Protein AF-A0A1E7EQD4-F1 (afdb_monomer_lite)

Organism: NCBI:txid635003

Foldseek 3Di:
DFQDDDDPQLCQLADCVNPVDDRPDDDDPDPVVLQVVLVVLLVQLVPDDVSLLNCLSNNVLVVLVSVLVPDPDPSSNVSSVSSNCSNVPDPPRPNPPDDDPPPPPDDDDDDDDDDDDDPDDDPPVVVVDPDPDPPDDPDPDPDDDPDPDDDD

pLDDT: mean 73.17, std 21.92, range [36.22, 98.31]

Secondary structure (DSSP, 8-state):
-------TTTTTTS-HHHHSS-TT----S-HHHHHHHHHHHHHHHHH-HHHHHHHHHTTHHHHHHHHHTT---HHHHHHHHHHHHHHTT-TTS---SS------------------------GGGGTTS-----------------------

Structure (mmCIF, N/CA/C/O backbone):
data_AF-A0A1E7EQD4-F1
#
_entry.id   AF-A0A1E7EQD4-F1
#
loop_
_atom_site.group_PDB
_atom_site.id
_atom_site.type_symbol
_atom_site.label_atom_id
_atom_site.label_alt_id
_atom_site.label_comp_id
_atom_site.label_asym_id
_atom_site.label_entity_id
_atom_site.label_seq_id
_atom_site.pdbx_PDB_ins_code
_atom_site.Cartn_x
_atom_site.Cartn_y
_atom_site.Cartn_z
_atom_site.occupancy
_atom_site.B_iso_or_equiv
_atom_site.auth_seq_id
_atom_site.auth_comp_id
_atom_site.auth_asym_id
_atom_site.auth_atom_id
_atom_site.pdbx_PDB_model_num
ATOM 1 N N . MET A 1 1 ? 11.757 -10.128 -9.798 1.00 50.00 1 MET A N 1
ATOM 2 C CA . MET A 1 1 ? 11.714 -10.181 -8.323 1.00 50.00 1 MET A CA 1
ATOM 3 C C . MET A 1 1 ? 10.623 -11.166 -7.951 1.00 50.00 1 MET A C 1
ATOM 5 O O . MET A 1 1 ? 9.575 -11.066 -8.568 1.00 50.00 1 MET A O 1
ATOM 9 N N . GLY A 1 2 ? 10.900 -12.149 -7.089 1.00 52.84 2 GLY A N 1
ATOM 10 C CA . GLY A 1 2 ? 9.898 -13.132 -6.641 1.00 52.84 2 GLY A CA 1
ATOM 11 C C . GLY A 1 2 ? 9.053 -12.604 -5.473 1.00 52.84 2 GLY A C 1
ATOM 12 O O . GLY A 1 2 ? 9.301 -11.478 -5.031 1.00 52.84 2 GLY A O 1
ATOM 13 N N . PRO A 1 3 ? 8.095 -13.396 -4.960 1.00 66.56 3 PRO A N 1
ATOM 14 C CA . PRO A 1 3 ? 7.222 -12.983 -3.870 1.00 66.56 3 PRO A CA 1
ATOM 15 C C . PRO A 1 3 ? 8.032 -12.634 -2.624 1.00 66.56 3 PRO A C 1
ATOM 17 O O . PRO A 1 3 ? 9.008 -13.304 -2.272 1.00 66.56 3 PRO A O 1
ATOM 20 N N . GLU A 1 4 ? 7.627 -11.560 -1.958 1.00 73.88 4 GLU A N 1
ATOM 21 C CA . GLU A 1 4 ? 8.261 -11.115 -0.725 1.00 73.88 4 GLU A CA 1
ATOM 22 C C . GLU A 1 4 ? 8.087 -12.175 0.365 1.00 73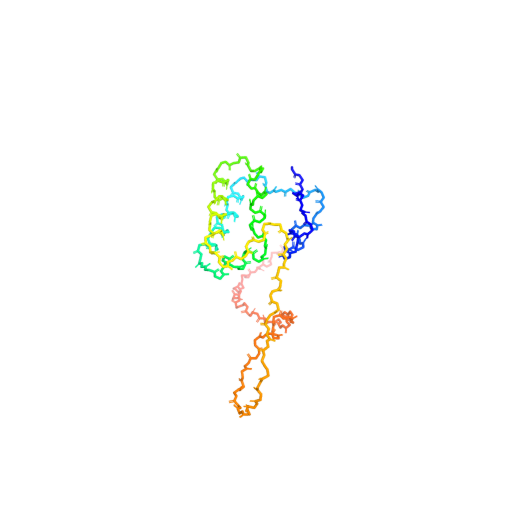.88 4 GLU A C 1
ATOM 24 O O . GLU A 1 4 ? 6.991 -12.686 0.596 1.00 73.88 4 GLU A O 1
ATOM 29 N N . SER A 1 5 ? 9.169 -12.505 1.071 1.00 79.69 5 SER A N 1
ATOM 30 C CA . SER A 1 5 ? 9.096 -13.450 2.184 1.00 79.69 5 SER A CA 1
ATOM 31 C C . SER A 1 5 ? 8.197 -12.891 3.288 1.00 79.69 5 SER A C 1
ATOM 33 O O . SER A 1 5 ? 8.527 -11.874 3.902 1.00 79.69 5 SER A O 1
ATOM 35 N N . LEU A 1 6 ? 7.076 -13.566 3.542 1.00 84.00 6 LEU A N 1
ATOM 36 C CA . LEU A 1 6 ? 6.129 -13.255 4.613 1.00 84.00 6 LEU A CA 1
ATOM 37 C C . LEU A 1 6 ? 6.272 -14.250 5.767 1.00 84.00 6 LEU A C 1
ATOM 39 O O . LEU A 1 6 ? 6.252 -15.469 5.557 1.00 84.00 6 LEU A O 1
ATOM 43 N N . GLU A 1 7 ? 6.373 -13.731 6.985 1.00 86.56 7 GLU A N 1
ATOM 44 C CA . GLU A 1 7 ? 6.297 -14.517 8.214 1.00 86.56 7 GLU A CA 1
ATOM 45 C C . GLU A 1 7 ? 4.862 -15.021 8.459 1.00 86.56 7 GLU A C 1
ATOM 47 O O . GLU A 1 7 ? 3.891 -14.531 7.883 1.00 86.56 7 GLU A O 1
ATOM 52 N N . LEU A 1 8 ? 4.697 -16.042 9.308 1.00 84.75 8 LEU A N 1
ATOM 53 C CA . LEU A 1 8 ? 3.379 -16.653 9.538 1.00 84.75 8 LEU A CA 1
ATOM 54 C C . LEU A 1 8 ? 2.372 -15.670 10.157 1.00 84.75 8 LEU A C 1
ATOM 56 O O . LEU A 1 8 ? 1.202 -15.692 9.799 1.00 84.75 8 LEU A O 1
ATOM 60 N N . ASN A 1 9 ? 2.834 -14.812 11.063 1.00 84.88 9 ASN A N 1
ATOM 61 C CA . ASN A 1 9 ? 2.044 -13.756 11.702 1.00 84.88 9 ASN A CA 1
ATOM 62 C C . ASN A 1 9 ? 1.621 -12.652 10.711 1.00 84.88 9 ASN A C 1
ATOM 64 O O . ASN A 1 9 ? 0.507 -12.158 10.809 1.00 84.88 9 ASN A O 1
ATOM 68 N N . GLU A 1 10 ? 2.467 -12.309 9.737 1.00 86.44 10 GLU A N 1
ATOM 69 C CA . GLU A 1 10 ? 2.187 -11.316 8.692 1.00 86.44 10 GLU A CA 1
ATOM 70 C C . GLU A 1 10 ? 1.101 -11.793 7.720 1.00 86.44 10 GLU A C 1
ATOM 72 O O . GLU A 1 10 ? 0.390 -10.983 7.136 1.00 86.44 10 GLU A O 1
ATOM 77 N N . LYS A 1 11 ? 0.949 -13.112 7.559 1.00 87.19 11 LYS A N 1
ATOM 78 C CA . LYS A 1 11 ? -0.112 -13.715 6.737 1.00 87.19 11 LYS A CA 1
ATOM 79 C C . LYS A 1 11 ? -1.475 -13.682 7.423 1.00 87.19 11 LYS A C 1
ATOM 81 O O . LYS A 1 11 ? -2.501 -13.784 6.754 1.00 87.19 11 LYS A O 1
ATOM 86 N N . VAL A 1 12 ? -1.508 -13.553 8.752 1.00 87.06 12 VAL A N 1
ATOM 87 C CA . VAL A 1 12 ? -2.762 -13.492 9.510 1.00 87.06 12 VAL A CA 1
ATOM 88 C C . VAL A 1 12 ? -3.497 -12.205 9.138 1.00 87.06 12 VAL A C 1
ATOM 90 O O . VAL A 1 12 ? -2.954 -11.113 9.283 1.00 87.06 12 VAL A O 1
ATOM 93 N N . ASN A 1 13 ? -4.742 -12.346 8.679 1.00 87.19 13 ASN A N 1
ATOM 94 C CA . ASN A 1 13 ? -5.617 -11.281 8.163 1.00 87.19 13 ASN A CA 1
ATOM 95 C C . ASN A 1 13 ? -5.233 -10.695 6.790 1.00 87.19 13 ASN A C 1
ATOM 97 O O . ASN A 1 13 ? -5.942 -9.820 6.289 1.00 87.19 13 ASN A O 1
ATOM 101 N N . MET A 1 14 ? -4.165 -11.187 6.156 1.00 89.00 14 MET A N 1
ATOM 102 C CA . MET A 1 14 ? -3.858 -10.867 4.762 1.00 89.00 14 MET A CA 1
ATOM 103 C C . MET A 1 14 ? -4.712 -11.731 3.831 1.00 89.00 14 MET A C 1
ATOM 105 O O . MET A 1 14 ? -4.921 -12.916 4.106 1.00 89.00 1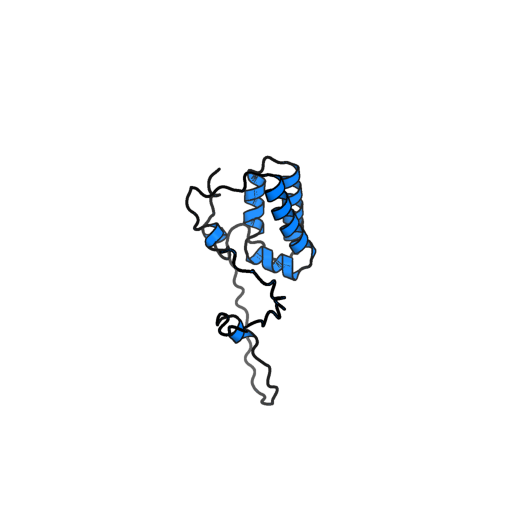4 MET A O 1
ATOM 109 N N . ASP A 1 15 ? -5.174 -11.151 2.722 1.00 87.38 15 ASP A N 1
ATOM 110 C CA . ASP A 1 15 ? -5.877 -11.897 1.676 1.00 87.38 15 ASP A CA 1
ATOM 111 C C . ASP A 1 15 ? -5.026 -13.109 1.232 1.00 87.38 15 ASP A C 1
ATOM 113 O O . ASP A 1 15 ? -3.862 -12.919 0.858 1.00 87.38 15 ASP A O 1
ATOM 117 N N . PRO A 1 16 ? -5.553 -14.349 1.304 1.00 86.38 16 PRO A N 1
ATOM 118 C CA . PRO A 1 16 ? -4.849 -15.549 0.864 1.00 86.38 16 PRO A CA 1
ATOM 119 C C . PRO A 1 16 ? -4.271 -15.437 -0.546 1.00 86.38 16 PRO A C 1
ATOM 121 O O . PRO A 1 16 ? -3.166 -15.928 -0.783 1.00 86.38 16 PRO A O 1
ATOM 124 N N . ASP A 1 17 ? -4.950 -14.737 -1.454 1.00 85.75 17 ASP A N 1
ATOM 125 C CA . ASP A 1 17 ? -4.496 -14.571 -2.834 1.00 85.75 17 ASP A CA 1
ATOM 126 C C . ASP A 1 17 ? -3.200 -13.753 -2.938 1.00 85.75 17 ASP A C 1
ATOM 128 O O . ASP A 1 17 ? -2.497 -13.851 -3.942 1.00 85.75 17 ASP A O 1
ATOM 132 N N . LEU A 1 18 ? -2.832 -12.985 -1.906 1.00 80.75 18 LEU A N 1
ATOM 133 C CA . LEU A 1 18 ? -1.590 -12.206 -1.874 1.00 80.75 18 LEU A CA 1
ATOM 134 C C . LEU A 1 18 ? -0.360 -13.032 -1.479 1.00 80.75 18 LEU A C 1
ATOM 136 O O . LEU A 1 18 ? 0.752 -12.637 -1.818 1.00 80.75 18 LEU A O 1
ATOM 140 N N . TRP A 1 19 ? -0.534 -14.152 -0.769 1.00 80.19 19 TRP A N 1
ATOM 141 C CA . TRP A 1 19 ? 0.583 -14.934 -0.213 1.00 80.19 19 TRP A CA 1
ATOM 142 C C . TRP A 1 19 ? 0.547 -16.432 -0.535 1.00 80.19 19 TRP A C 1
ATOM 144 O O . TRP A 1 19 ? 1.503 -17.146 -0.219 1.00 80.19 19 TRP A O 1
ATOM 154 N N . LEU A 1 20 ? -0.525 -16.922 -1.162 1.00 75.19 20 LEU A N 1
ATOM 155 C CA . LEU A 1 20 ? -0.614 -18.271 -1.732 1.00 75.19 20 LEU A CA 1
ATOM 156 C C . LEU A 1 20 ? -0.124 -18.345 -3.181 1.00 75.19 20 LEU A C 1
ATOM 158 O O . LEU A 1 20 ? -0.032 -19.442 -3.737 1.00 75.19 20 LEU A O 1
ATOM 162 N N . GLN A 1 21 ? 0.196 -17.208 -3.800 1.00 72.12 21 GLN A N 1
ATOM 163 C CA . GLN A 1 21 ? 0.807 -17.209 -5.121 1.00 72.12 21 GLN A CA 1
ATOM 164 C C . GLN A 1 21 ? 2.208 -17.835 -5.057 1.00 72.12 21 GLN A C 1
ATOM 166 O O . GLN A 1 21 ? 2.956 -17.691 -4.088 1.00 72.12 21 GLN A O 1
ATOM 171 N N . GLY A 1 22 ? 2.528 -18.620 -6.086 1.00 70.38 22 GLY A N 1
ATOM 172 C CA . GLY A 1 22 ? 3.791 -19.341 -6.184 1.00 70.38 22 GLY A CA 1
ATOM 173 C C . GLY A 1 22 ? 5.006 -18.415 -6.346 1.00 70.38 22 GLY A C 1
ATOM 174 O O . GLY A 1 22 ? 4.862 -17.201 -6.485 1.00 70.38 22 GLY A O 1
ATOM 175 N N . PRO A 1 23 ? 6.224 -18.981 -6.402 1.00 75.75 23 PRO A N 1
ATOM 176 C CA . PRO A 1 23 ? 7.479 -18.225 -6.518 1.00 75.75 23 PRO A CA 1
ATOM 177 C C . PRO A 1 23 ? 7.588 -17.349 -7.779 1.00 75.75 23 PRO A C 1
ATOM 179 O O . PRO A 1 23 ? 8.477 -16.503 -7.858 1.00 75.75 23 PRO A O 1
ATOM 182 N N . ASP A 1 24 ? 6.691 -17.543 -8.744 1.00 80.69 24 ASP A N 1
ATOM 183 C CA . ASP A 1 24 ? 6.632 -16.803 -10.004 1.00 80.69 24 ASP A CA 1
ATOM 184 C C . ASP A 1 24 ? 5.818 -15.502 -9.904 1.00 80.69 24 ASP A C 1
ATOM 186 O O . ASP A 1 24 ? 5.699 -14.777 -10.892 1.00 80.69 24 ASP A O 1
ATOM 190 N N . GLN A 1 25 ? 5.252 -15.187 -8.732 1.00 81.62 25 GLN A N 1
ATOM 191 C CA . GLN A 1 25 ? 4.581 -13.912 -8.508 1.00 81.62 25 GLN A CA 1
ATOM 192 C C . GLN A 1 25 ? 5.572 -12.760 -8.676 1.00 81.62 25 GLN A C 1
ATOM 194 O O . GLN A 1 25 ? 6.580 -12.663 -7.972 1.00 81.62 25 GLN A O 1
ATOM 199 N N . ILE A 1 26 ? 5.246 -11.866 -9.604 1.00 84.31 26 ILE A N 1
ATOM 200 C CA . ILE A 1 26 ? 5.981 -10.633 -9.858 1.00 84.31 26 ILE A CA 1
ATOM 201 C C . ILE A 1 26 ? 5.053 -9.442 -9.641 1.00 84.31 26 ILE A C 1
ATOM 203 O O . ILE A 1 26 ? 3.853 -9.518 -9.906 1.00 84.31 26 ILE A O 1
ATOM 207 N N . ARG A 1 27 ? 5.617 -8.327 -9.176 1.00 84.06 27 ARG A N 1
ATOM 208 C CA . ARG A 1 27 ? 4.909 -7.043 -9.179 1.00 84.06 27 ARG A CA 1
ATOM 209 C C . ARG A 1 27 ? 4.709 -6.555 -10.611 1.00 84.06 27 ARG A C 1
ATOM 211 O O . ARG A 1 27 ? 5.420 -6.979 -11.524 1.00 84.06 27 ARG A O 1
ATOM 218 N N . ASP A 1 28 ? 3.785 -5.615 -10.774 1.00 89.69 28 ASP A N 1
ATOM 219 C CA . ASP A 1 28 ? 3.612 -4.919 -12.045 1.00 89.69 28 ASP A CA 1
ATOM 220 C C . ASP A 1 28 ? 4.928 -4.247 -12.472 1.00 89.69 28 ASP A C 1
ATOM 222 O O . ASP A 1 28 ? 5.605 -3.610 -11.659 1.00 89.69 28 ASP A O 1
ATOM 226 N N . LEU A 1 29 ? 5.308 -4.415 -13.739 1.00 90.75 29 LEU A N 1
ATOM 227 C CA . LEU A 1 29 ? 6.549 -3.875 -14.295 1.00 90.75 29 LEU A CA 1
ATOM 228 C C . LEU A 1 29 ? 6.440 -2.369 -14.556 1.00 90.75 29 LEU A C 1
ATOM 230 O O . LEU A 1 29 ? 7.441 -1.656 -14.452 1.00 90.75 29 LEU A O 1
ATOM 234 N N . ASP A 1 30 ? 5.240 -1.873 -14.852 1.00 95.19 30 ASP A N 1
ATOM 235 C CA . ASP A 1 30 ? 5.008 -0.472 -15.166 1.00 95.19 30 ASP A CA 1
ATOM 236 C C . ASP A 1 30 ? 4.923 0.381 -13.895 1.00 95.19 30 ASP A C 1
ATOM 238 O O . ASP A 1 30 ? 4.067 0.190 -13.027 1.00 95.19 30 ASP A O 1
ATOM 242 N N . SER A 1 31 ? 5.812 1.370 -13.791 1.00 95.31 31 SER A N 1
ATOM 243 C CA . SER A 1 31 ? 5.849 2.258 -12.630 1.00 95.31 31 SER A CA 1
ATOM 244 C C . SER A 1 31 ? 4.631 3.175 -12.553 1.00 95.31 31 SER A C 1
ATOM 246 O O . SER A 1 31 ? 4.262 3.574 -11.454 1.00 95.31 31 SER A O 1
ATOM 248 N N . ILE A 1 32 ? 3.993 3.506 -13.683 1.00 96.94 32 ILE A N 1
ATOM 249 C CA . ILE A 1 32 ? 2.778 4.335 -13.690 1.00 96.94 32 ILE A CA 1
ATOM 250 C C . ILE A 1 32 ? 1.612 3.554 -13.079 1.00 96.94 32 ILE A C 1
ATOM 252 O O . ILE A 1 32 ? 0.902 4.074 -12.219 1.00 96.94 32 ILE A O 1
ATOM 256 N N . THR A 1 33 ? 1.450 2.290 -13.463 1.00 96.38 33 THR A N 1
ATOM 257 C CA . THR A 1 33 ? 0.434 1.404 -12.885 1.00 96.38 33 THR A CA 1
ATOM 258 C C . THR A 1 33 ? 0.649 1.222 -11.383 1.00 96.38 33 THR A C 1
ATOM 260 O O . THR A 1 33 ? -0.281 1.448 -10.606 1.00 96.38 33 THR A O 1
ATOM 263 N N . ARG A 1 34 ? 1.885 0.930 -10.943 1.00 95.31 34 ARG A N 1
ATOM 264 C CA . ARG A 1 34 ? 2.209 0.857 -9.505 1.00 95.31 34 ARG A CA 1
ATOM 265 C C . ARG A 1 34 ? 1.887 2.160 -8.775 1.00 95.31 34 ARG A C 1
ATOM 267 O O . ARG A 1 34 ? 1.278 2.118 -7.707 1.00 95.31 34 ARG A O 1
ATOM 274 N N . LEU A 1 35 ? 2.234 3.307 -9.361 1.00 97.50 35 LEU A N 1
ATOM 275 C CA . LEU A 1 35 ? 1.924 4.618 -8.794 1.00 97.50 35 LEU A CA 1
ATOM 276 C C . LEU A 1 35 ? 0.415 4.799 -8.593 1.00 97.50 35 LEU A C 1
ATOM 278 O O . LEU A 1 35 ? -0.006 5.173 -7.503 1.00 97.50 35 LEU A O 1
ATOM 282 N N . TYR A 1 36 ? -0.412 4.485 -9.593 1.00 98.12 36 TYR A N 1
ATOM 283 C CA . TYR A 1 36 ? -1.867 4.606 -9.462 1.00 98.12 36 TYR A CA 1
ATOM 284 C C . TYR A 1 36 ? -2.464 3.651 -8.427 1.00 98.12 36 TYR A C 1
ATOM 286 O O . TYR A 1 36 ? -3.402 4.030 -7.719 1.00 98.12 36 TYR A O 1
ATOM 294 N N . CYS A 1 37 ? -1.913 2.444 -8.281 1.00 96.69 37 CYS A N 1
ATOM 295 C CA . CYS A 1 37 ? -2.300 1.542 -7.198 1.00 96.69 37 CYS A CA 1
ATOM 296 C C . CYS A 1 37 ? -2.008 2.167 -5.825 1.00 96.69 37 CYS A C 1
ATOM 298 O O . CYS A 1 37 ? -2.884 2.184 -4.959 1.00 96.69 37 CYS A O 1
ATOM 300 N N . VAL A 1 38 ? -0.812 2.732 -5.636 1.00 97.62 38 VAL A N 1
ATOM 301 C CA . VAL A 1 38 ? -0.427 3.384 -4.374 1.00 97.62 38 VAL A CA 1
ATOM 302 C C . VAL A 1 38 ? -1.269 4.637 -4.109 1.00 97.62 38 VAL A C 1
ATOM 304 O O . VAL A 1 38 ? -1.761 4.808 -2.999 1.00 97.62 38 VAL A O 1
ATOM 307 N N . GLU A 1 39 ? -1.523 5.475 -5.113 1.00 98.12 39 GLU A N 1
ATOM 308 C CA . GLU A 1 39 ? -2.385 6.665 -4.992 1.00 98.12 39 GLU A CA 1
ATOM 309 C C . GLU A 1 39 ? -3.835 6.305 -4.626 1.00 98.12 39 GLU A C 1
ATOM 311 O O . GLU A 1 39 ? -4.489 6.995 -3.836 1.00 98.12 39 GLU A O 1
ATOM 316 N N . SER A 1 40 ? -4.339 5.182 -5.144 1.00 98.06 40 SER A N 1
ATOM 317 C CA . SER A 1 40 ? -5.660 4.662 -4.772 1.00 98.06 40 SER A CA 1
ATOM 318 C C . SER A 1 40 ? -5.699 4.273 -3.291 1.00 98.06 40 SER A C 1
ATOM 320 O O . SER A 1 40 ? -6.637 4.632 -2.577 1.00 98.06 40 SER A O 1
ATOM 322 N N . ILE A 1 41 ? -4.648 3.608 -2.796 1.00 97.38 41 ILE A N 1
ATOM 323 C CA . ILE A 1 41 ? -4.494 3.281 -1.371 1.00 97.38 41 ILE A CA 1
ATOM 324 C C . ILE A 1 41 ? -4.400 4.562 -0.534 1.00 97.38 41 ILE A C 1
ATOM 326 O O . ILE A 1 41 ? -5.106 4.693 0.466 1.00 97.38 41 ILE A O 1
ATOM 330 N N . LEU A 1 42 ? -3.585 5.531 -0.953 1.00 97.44 42 LEU A N 1
ATOM 331 C CA . LEU A 1 42 ? -3.423 6.810 -0.264 1.00 97.44 42 LEU A CA 1
ATOM 332 C C . LEU A 1 42 ? -4.764 7.540 -0.119 1.00 97.44 42 LEU A C 1
ATOM 334 O O . LEU A 1 42 ? -5.106 8.010 0.968 1.00 97.44 42 LEU A O 1
ATOM 338 N N . THR A 1 43 ? -5.561 7.561 -1.188 1.00 97.81 43 THR A N 1
ATOM 339 C CA . THR A 1 43 ? -6.906 8.153 -1.208 1.00 97.81 43 THR A CA 1
ATOM 340 C C . THR A 1 43 ? -7.839 7.467 -0.207 1.00 97.81 43 THR A C 1
ATOM 342 O O . THR A 1 43 ? -8.536 8.133 0.569 1.00 97.81 43 THR A O 1
ATOM 345 N N . LEU A 1 44 ? -7.822 6.131 -0.153 1.00 96.50 44 LEU A N 1
ATOM 346 C CA . LEU A 1 44 ? -8.598 5.375 0.832 1.00 96.50 44 LEU A CA 1
ATOM 347 C C . LEU A 1 44 ? -8.157 5.711 2.262 1.00 96.50 44 LEU A C 1
ATOM 349 O O . LEU A 1 44 ? -9.004 5.985 3.113 1.00 96.50 44 LEU A O 1
ATOM 353 N N . LEU A 1 45 ? -6.853 5.762 2.539 1.00 95.75 45 LEU A N 1
ATOM 354 C CA . LEU A 1 45 ? -6.317 6.095 3.867 1.00 95.75 45 LEU A CA 1
ATOM 355 C C . LEU A 1 45 ? -6.642 7.537 4.294 1.00 95.75 45 LEU A C 1
ATOM 357 O O . LEU A 1 45 ? -6.890 7.807 5.479 1.00 95.75 45 LEU A O 1
ATOM 361 N N . ALA A 1 46 ? -6.676 8.462 3.334 1.00 95.12 46 ALA A N 1
ATOM 362 C CA . ALA A 1 46 ? -7.036 9.858 3.550 1.00 95.12 46 ALA A CA 1
ATOM 363 C C . ALA A 1 46 ? -8.533 10.052 3.855 1.00 95.12 46 ALA A C 1
ATOM 365 O O . ALA A 1 46 ? -8.894 11.028 4.512 1.00 95.12 46 ALA A O 1
ATOM 366 N N . THR A 1 47 ? -9.396 9.111 3.450 1.00 94.62 47 THR A N 1
ATOM 367 C CA . THR A 1 47 ? -10.860 9.220 3.592 1.00 94.62 47 THR A CA 1
ATOM 368 C C . THR A 1 47 ? -11.312 9.298 5.055 1.00 94.62 47 THR A C 1
ATOM 370 O O . THR A 1 47 ? -12.233 10.043 5.382 1.00 94.62 47 THR A O 1
ATOM 373 N N . GLY A 1 48 ? -10.676 8.560 5.972 1.00 91.62 48 GLY A N 1
ATOM 374 C CA . GLY A 1 48 ? -11.070 8.602 7.381 1.00 91.62 48 GLY A CA 1
ATOM 375 C C . GLY A 1 48 ? -10.469 7.503 8.249 1.00 91.62 48 GLY A C 1
ATOM 376 O O . GLY A 1 48 ? -9.765 6.616 7.772 1.00 91.62 48 GLY A O 1
ATOM 377 N N . ARG A 1 49 ? -10.762 7.567 9.554 1.00 91.56 49 ARG A N 1
ATOM 378 C CA . ARG A 1 49 ? -10.235 6.622 10.553 1.00 91.56 49 ARG A CA 1
ATOM 379 C C . ARG A 1 49 ? -10.682 5.183 10.296 1.00 91.56 49 ARG A C 1
ATOM 381 O O . ARG A 1 49 ? -9.845 4.292 10.335 1.00 91.56 49 ARG A O 1
ATOM 388 N N . ASN A 1 50 ? -11.957 4.966 9.969 1.00 91.50 50 ASN A N 1
ATOM 389 C CA . ASN A 1 50 ? -12.486 3.620 9.711 1.00 91.50 50 ASN A CA 1
ATOM 390 C C . ASN A 1 50 ? -11.761 2.936 8.546 1.00 91.50 50 ASN A C 1
ATOM 392 O O . ASN A 1 50 ? -11.436 1.759 8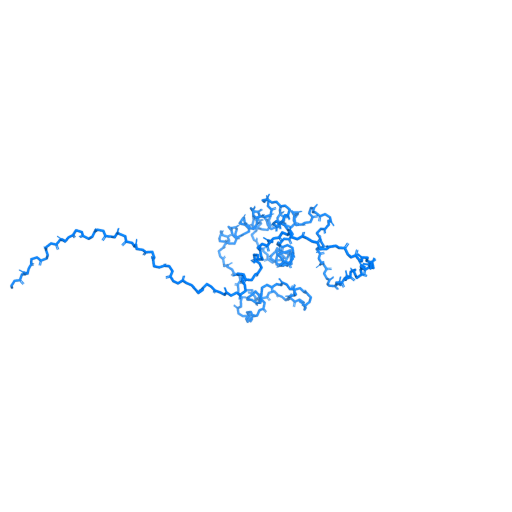.635 1.00 91.50 50 ASN A O 1
ATOM 396 N N . SER A 1 51 ? -11.446 3.692 7.489 1.00 94.19 51 SER A N 1
ATOM 397 C CA . SER A 1 51 ? -10.663 3.186 6.360 1.00 94.19 51 SER A CA 1
ATOM 398 C C . SER A 1 51 ? -9.248 2.797 6.790 1.00 94.19 51 SER A C 1
ATOM 400 O O . SER A 1 51 ? -8.803 1.688 6.517 1.00 94.19 51 SER A O 1
ATOM 402 N N . ARG A 1 52 ? -8.554 3.650 7.557 1.00 94.12 52 ARG A N 1
ATOM 403 C CA . ARG A 1 52 ? -7.223 3.307 8.089 1.00 94.12 52 ARG A CA 1
ATOM 404 C C . ARG A 1 52 ? -7.257 2.076 8.992 1.00 94.12 52 ARG A C 1
ATOM 406 O O . ARG A 1 52 ? -6.386 1.226 8.870 1.00 94.12 52 ARG A O 1
ATOM 413 N N . GLN A 1 53 ? -8.272 1.945 9.844 1.00 92.31 53 GLN A N 1
ATOM 414 C CA . GLN A 1 53 ? -8.444 0.772 10.701 1.00 92.31 53 GLN A CA 1
ATOM 415 C C . GLN A 1 53 ?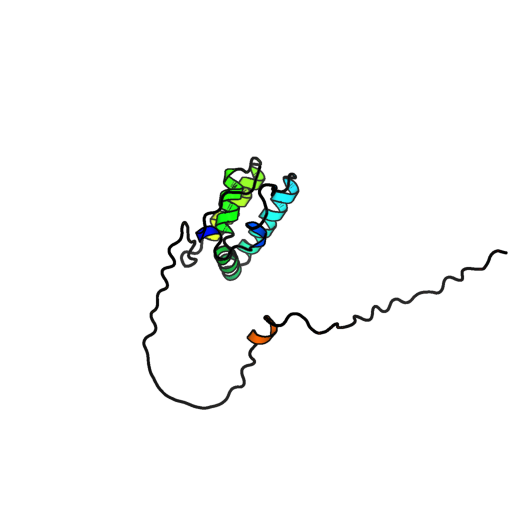 -8.664 -0.498 9.877 1.00 92.31 53 GLN A C 1
ATOM 417 O O . GLN A 1 53 ? -7.990 -1.494 10.121 1.00 92.31 53 GLN A O 1
ATOM 422 N N . PHE A 1 54 ? -9.546 -0.444 8.877 1.00 92.50 54 PHE A N 1
ATOM 423 C CA . PHE A 1 54 ? -9.777 -1.550 7.951 1.00 92.50 54 PHE A CA 1
ATOM 424 C C . PHE A 1 54 ? -8.477 -1.970 7.249 1.00 92.50 54 PHE A C 1
ATOM 426 O O . PHE A 1 54 ? -8.075 -3.129 7.314 1.00 92.50 54 PHE A O 1
ATOM 433 N N . MET A 1 55 ? -7.758 -1.012 6.662 1.00 93.25 55 MET A N 1
ATOM 434 C CA . MET A 1 55 ? -6.508 -1.278 5.946 1.00 93.25 55 MET A CA 1
ATOM 435 C C . MET A 1 55 ? -5.416 -1.845 6.869 1.00 93.25 55 MET A C 1
ATOM 437 O O . MET A 1 55 ? -4.667 -2.732 6.451 1.00 93.25 55 MET A O 1
ATOM 441 N N . THR A 1 56 ? -5.333 -1.392 8.125 1.00 91.25 56 THR A N 1
ATOM 442 C CA . THR A 1 56 ? -4.392 -1.961 9.103 1.00 91.25 56 THR A CA 1
ATOM 443 C C . THR A 1 56 ? -4.743 -3.398 9.471 1.00 91.25 56 THR A C 1
ATOM 445 O O . THR A 1 56 ? -3.846 -4.238 9.498 1.00 91.25 56 THR A O 1
ATOM 448 N N . VAL A 1 57 ? -6.023 -3.703 9.720 1.00 91.06 57 VAL A N 1
ATOM 449 C CA . VAL A 1 57 ? -6.470 -5.076 10.023 1.00 91.06 57 VAL A CA 1
ATOM 450 C C . VAL A 1 57 ? -6.077 -6.032 8.896 1.00 91.06 57 VAL A C 1
ATOM 452 O O . VAL A 1 57 ? -5.623 -7.136 9.176 1.00 91.06 57 VAL A O 1
ATOM 455 N N . HIS A 1 58 ? -6.154 -5.582 7.644 1.00 91.38 58 HIS A N 1
ATOM 456 C CA . HIS A 1 58 ? -5.796 -6.361 6.457 1.00 91.38 58 HIS A CA 1
ATOM 457 C C . HIS A 1 58 ? -4.303 -6.332 6.081 1.00 91.38 58 HIS A C 1
ATOM 459 O O . HIS A 1 58 ? -3.943 -6.599 4.937 1.00 91.38 58 HIS A O 1
ATOM 465 N N . GLN A 1 59 ? -3.410 -6.012 7.024 1.00 91.81 59 GLN A N 1
ATOM 466 C CA . GLN A 1 59 ? -1.952 -6.064 6.832 1.00 91.81 59 GLN A CA 1
ATOM 467 C C . GLN A 1 59 ? -1.409 -5.149 5.717 1.00 91.81 59 GLN A C 1
ATOM 469 O O . GLN A 1 59 ? -0.285 -5.339 5.248 1.00 91.81 59 GLN A O 1
ATOM 474 N N . THR A 1 60 ? -2.146 -4.097 5.330 1.00 93.19 60 THR A N 1
ATOM 475 C CA . THR A 1 60 ? -1.711 -3.147 4.281 1.00 93.19 60 THR A CA 1
ATOM 476 C C . THR A 1 60 ? -0.352 -2.532 4.614 1.00 93.19 60 THR A C 1
ATOM 478 O O . THR A 1 60 ? 0.488 -2.357 3.737 1.00 93.19 60 THR A O 1
ATOM 481 N N . TYR A 1 61 ? -0.107 -2.232 5.893 1.00 93.75 61 TYR A N 1
ATOM 482 C CA . TYR A 1 61 ? 1.174 -1.695 6.350 1.00 93.75 61 TYR A CA 1
ATOM 483 C C . TYR A 1 61 ? 2.356 -2.610 5.994 1.00 93.75 61 TYR A C 1
ATOM 485 O O . TYR A 1 61 ? 3.383 -2.127 5.519 1.00 93.75 61 TYR A O 1
ATOM 493 N N . ILE A 1 62 ? 2.206 -3.923 6.193 1.00 92.06 62 ILE A N 1
ATOM 494 C CA . ILE A 1 62 ? 3.255 -4.906 5.904 1.00 92.06 62 ILE A CA 1
ATOM 495 C C . ILE A 1 62 ? 3.526 -4.969 4.403 1.00 92.06 62 ILE A C 1
ATOM 497 O O . ILE A 1 62 ? 4.688 -4.906 3.999 1.00 92.06 62 ILE A O 1
ATOM 501 N N . VAL A 1 63 ? 2.465 -5.018 3.591 1.00 91.69 63 VAL A N 1
ATOM 502 C CA . VAL A 1 63 ? 2.571 -5.002 2.125 1.00 91.69 63 VAL A CA 1
ATOM 503 C C . VAL A 1 63 ? 3.311 -3.749 1.666 1.00 91.69 63 VAL A C 1
ATOM 505 O O . VAL A 1 63 ? 4.309 -3.847 0.966 1.00 91.69 63 VAL A O 1
ATOM 508 N N . LEU A 1 64 ? 2.901 -2.565 2.127 1.00 94.31 64 LEU A N 1
ATOM 509 C CA . LEU A 1 64 ? 3.540 -1.301 1.758 1.00 94.31 64 LEU A CA 1
ATOM 510 C C . LEU A 1 64 ? 5.009 -1.229 2.195 1.00 94.31 64 LEU A C 1
ATOM 512 O O . LEU A 1 64 ? 5.855 -0.796 1.420 1.00 94.31 64 LEU A O 1
ATOM 516 N N . LYS A 1 65 ? 5.340 -1.694 3.403 1.00 93.31 65 LYS A N 1
ATOM 517 C CA . LYS A 1 65 ? 6.720 -1.702 3.917 1.00 93.31 65 LYS A CA 1
ATOM 518 C C . LYS A 1 65 ? 7.646 -2.577 3.071 1.00 93.31 65 LYS A C 1
ATOM 520 O O . LYS A 1 65 ? 8.788 -2.203 2.816 1.00 93.31 65 LYS A O 1
ATOM 525 N N . LYS A 1 66 ? 7.172 -3.747 2.642 1.00 90.94 66 LYS A N 1
ATOM 526 C CA . LYS A 1 66 ? 7.940 -4.635 1.761 1.00 90.94 66 LYS A CA 1
ATOM 527 C C . LYS A 1 66 ? 7.936 -4.135 0.311 1.00 90.94 66 LYS A C 1
ATOM 529 O O . LYS A 1 66 ? 8.946 -4.291 -0.378 1.00 90.94 66 LYS A O 1
ATOM 534 N N . CYS A 1 67 ? 6.863 -3.465 -0.124 1.00 91.69 67 CYS A N 1
ATOM 535 C CA . CYS A 1 67 ? 6.813 -2.689 -1.365 1.00 91.69 67 CYS A CA 1
ATOM 536 C C . CYS A 1 67 ? 7.960 -1.688 -1.446 1.00 91.69 67 CYS A C 1
ATOM 538 O O . CYS A 1 67 ? 8.776 -1.788 -2.362 1.00 91.69 67 CYS A O 1
ATOM 540 N N . ASP A 1 68 ? 8.058 -0.822 -0.443 1.00 94.31 68 ASP A N 1
ATOM 541 C CA . ASP A 1 68 ? 9.053 0.244 -0.350 1.00 94.31 68 ASP A CA 1
ATOM 542 C C . ASP A 1 68 ? 10.494 -0.283 -0.356 1.00 94.31 68 ASP A C 1
ATOM 544 O O . ASP A 1 68 ? 11.342 0.217 -1.084 1.00 94.31 68 ASP A O 1
ATOM 548 N N . ALA A 1 69 ? 10.761 -1.363 0.387 1.00 92.06 69 ALA A N 1
ATOM 549 C CA . ALA A 1 69 ? 12.111 -1.900 0.573 1.00 92.06 69 ALA A CA 1
ATOM 550 C C . ALA A 1 69 ? 12.833 -2.325 -0.722 1.00 92.06 69 ALA A C 1
ATOM 552 O O . ALA A 1 69 ? 14.053 -2.494 -0.706 1.00 92.06 69 ALA A O 1
ATOM 553 N N . ILE A 1 70 ? 12.098 -2.547 -1.815 1.00 90.88 70 ILE A N 1
ATOM 554 C CA . ILE A 1 70 ? 12.661 -2.949 -3.113 1.00 90.88 70 ILE A CA 1
ATOM 555 C C . ILE A 1 70 ? 12.165 -2.075 -4.275 1.00 90.88 70 ILE A C 1
ATOM 557 O O . ILE A 1 70 ? 12.433 -2.402 -5.429 1.00 90.88 70 ILE A O 1
ATOM 561 N N . GLU A 1 71 ? 11.405 -1.011 -4.003 1.00 93.50 71 GLU A N 1
ATOM 562 C CA . GLU A 1 71 ? 10.937 -0.105 -5.053 1.00 93.50 71 GLU A CA 1
ATOM 563 C C . GLU A 1 71 ? 12.091 0.790 -5.518 1.00 93.50 71 GLU A C 1
ATOM 565 O O . GLU A 1 71 ? 12.748 1.455 -4.724 1.00 93.50 71 GLU A O 1
ATOM 570 N N . GLU A 1 72 ? 12.343 0.801 -6.826 1.00 92.75 72 GLU A N 1
ATOM 571 C CA . GLU A 1 72 ? 13.432 1.583 -7.423 1.00 92.75 72 GLU A CA 1
ATOM 572 C C . GLU A 1 72 ? 12.964 2.973 -7.874 1.00 92.75 72 GLU A C 1
ATOM 574 O O . GLU A 1 72 ? 13.777 3.877 -8.068 1.00 92.75 72 GLU A O 1
ATOM 579 N N . ASN A 1 73 ? 11.654 3.161 -8.071 1.00 96.38 73 ASN A N 1
ATOM 580 C CA . ASN A 1 73 ? 11.099 4.441 -8.484 1.00 96.38 73 ASN A CA 1
ATOM 581 C C . ASN A 1 73 ? 10.843 5.347 -7.269 1.00 96.38 73 ASN A C 1
ATOM 583 O O . ASN A 1 73 ? 9.913 5.109 -6.500 1.00 96.38 73 ASN A O 1
ATOM 587 N N . GLU A 1 74 ? 11.622 6.426 -7.149 1.00 97.44 74 GLU A N 1
ATOM 588 C CA . GLU A 1 74 ? 11.530 7.389 -6.038 1.00 97.44 74 GLU A CA 1
ATOM 589 C C . GLU A 1 74 ? 10.121 7.970 -5.864 1.00 97.44 74 GLU A C 1
ATOM 591 O O . GLU A 1 74 ? 9.636 8.074 -4.745 1.00 97.44 74 GLU A O 1
ATOM 596 N N . VAL A 1 75 ? 9.411 8.269 -6.957 1.00 97.94 75 VAL A N 1
ATOM 597 C CA . VAL A 1 75 ? 8.052 8.832 -6.881 1.00 97.94 75 VAL A CA 1
ATOM 598 C C . VAL A 1 75 ? 7.074 7.822 -6.283 1.00 97.94 75 VAL A C 1
ATOM 600 O O . VAL A 1 75 ? 6.201 8.195 -5.505 1.00 97.94 75 VAL A O 1
ATOM 603 N N . VAL A 1 76 ? 7.208 6.541 -6.632 1.00 97.31 76 VAL A N 1
ATOM 604 C CA . VAL A 1 76 ? 6.372 5.478 -6.056 1.00 97.31 76 VAL A CA 1
ATOM 605 C C . VAL A 1 76 ? 6.725 5.271 -4.580 1.00 97.31 76 VAL A C 1
ATOM 607 O O . VAL A 1 76 ? 5.816 5.213 -3.752 1.00 97.31 76 VAL A O 1
ATOM 610 N N . SER A 1 77 ? 8.017 5.217 -4.241 1.00 97.56 77 SER A N 1
ATOM 611 C CA . SER A 1 77 ? 8.498 5.074 -2.857 1.00 97.56 77 SER A CA 1
ATOM 612 C C . SER A 1 77 ? 8.028 6.229 -1.960 1.00 97.56 77 SER A C 1
ATOM 614 O O . SER A 1 77 ? 7.463 5.984 -0.894 1.00 97.56 77 SER A O 1
ATOM 616 N N . ASP A 1 78 ? 8.103 7.477 -2.431 1.00 98.31 78 ASP A N 1
ATOM 617 C CA . ASP A 1 78 ? 7.597 8.648 -1.705 1.00 98.31 78 ASP A CA 1
ATOM 618 C C . ASP A 1 78 ? 6.101 8.505 -1.371 1.00 98.31 78 ASP A C 1
ATOM 620 O O . ASP A 1 78 ? 5.679 8.727 -0.230 1.00 98.31 78 ASP A O 1
ATOM 624 N N . ARG A 1 79 ? 5.287 8.051 -2.336 1.00 98.31 79 ARG A N 1
ATOM 625 C CA . ARG A 1 79 ? 3.849 7.815 -2.117 1.00 98.31 79 ARG A CA 1
ATOM 626 C C . ARG A 1 79 ? 3.571 6.666 -1.162 1.00 98.31 79 ARG A C 1
ATOM 628 O O . ARG A 1 79 ? 2.626 6.742 -0.369 1.00 98.31 79 ARG A O 1
ATOM 635 N N . ILE A 1 80 ? 4.395 5.622 -1.184 1.00 98.12 80 ILE A N 1
ATOM 636 C CA . ILE A 1 80 ? 4.321 4.546 -0.194 1.00 98.12 80 ILE A CA 1
ATOM 637 C C . ILE A 1 80 ? 4.638 5.096 1.210 1.00 98.12 80 ILE A C 1
ATOM 639 O O . ILE A 1 80 ? 3.917 4.794 2.167 1.00 98.12 80 ILE A O 1
ATOM 643 N N . GLY A 1 81 ? 5.647 5.962 1.338 1.00 97.62 81 GLY A N 1
ATOM 644 C CA . GLY A 1 81 ? 6.010 6.631 2.589 1.00 97.62 81 GLY A CA 1
ATOM 645 C C . GLY A 1 81 ? 4.882 7.489 3.176 1.00 97.62 81 GLY A C 1
ATOM 646 O O . GLY A 1 81 ? 4.626 7.456 4.388 1.00 97.62 81 GLY A O 1
ATOM 647 N N . GLU A 1 82 ? 4.143 8.206 2.326 1.00 97.69 82 GLU A N 1
ATOM 648 C CA . GLU A 1 82 ? 2.939 8.942 2.732 1.00 97.69 82 GLU A CA 1
ATOM 649 C C . GLU A 1 82 ? 1.857 7.999 3.293 1.00 97.69 82 GLU A C 1
ATOM 651 O O . GLU A 1 82 ? 1.314 8.247 4.377 1.00 97.69 82 GLU A O 1
ATOM 656 N N . CYS A 1 83 ? 1.592 6.875 2.616 1.00 97.44 83 CYS A N 1
ATOM 657 C CA . CYS A 1 83 ? 0.638 5.864 3.084 1.00 97.44 83 CYS A CA 1
ATOM 658 C C . CYS A 1 83 ? 1.030 5.300 4.458 1.00 97.44 83 CYS A C 1
ATOM 660 O O . CYS A 1 83 ? 0.198 5.211 5.365 1.00 97.44 83 CYS A O 1
ATOM 662 N N . ILE A 1 84 ? 2.310 4.958 4.636 1.00 95.56 84 ILE A N 1
ATOM 663 C CA . ILE A 1 84 ? 2.854 4.450 5.903 1.00 95.56 84 ILE A CA 1
ATOM 664 C C . ILE A 1 84 ? 2.666 5.474 7.027 1.00 95.56 84 ILE A C 1
ATOM 666 O O . ILE A 1 84 ? 2.267 5.118 8.140 1.00 95.56 84 ILE A O 1
ATOM 670 N N . THR A 1 85 ? 2.913 6.750 6.740 1.00 95.19 85 THR A N 1
ATOM 671 C CA . THR A 1 85 ? 2.740 7.834 7.711 1.00 95.19 85 THR A CA 1
ATOM 672 C C . THR A 1 85 ? 1.281 7.962 8.147 1.00 95.19 85 THR A C 1
ATOM 674 O O . THR A 1 85 ? 1.009 8.113 9.339 1.00 95.19 85 THR A O 1
ATOM 677 N N . LEU A 1 86 ? 0.329 7.851 7.213 1.00 94.81 86 LEU A N 1
ATOM 678 C CA . LEU A 1 86 ? -1.099 7.870 7.540 1.00 94.81 86 LEU A CA 1
ATOM 679 C C . LEU A 1 86 ? -1.520 6.678 8.397 1.00 94.81 86 LEU A C 1
ATOM 681 O O . LEU A 1 86 ? -2.248 6.875 9.368 1.00 94.81 86 LEU A O 1
ATOM 685 N N . LEU A 1 87 ? -1.055 5.469 8.076 1.00 93.12 87 LEU A N 1
ATOM 686 C CA . LEU A 1 87 ? -1.369 4.267 8.852 1.00 93.12 87 LEU A CA 1
ATOM 687 C C . LEU A 1 87 ? -0.889 4.393 10.304 1.00 93.12 87 LEU A C 1
ATOM 689 O O . LEU A 1 87 ? -1.626 4.042 11.219 1.00 93.12 87 LEU A O 1
ATOM 693 N N . ARG A 1 88 ? 0.295 4.979 10.524 1.00 90.31 88 ARG A N 1
ATOM 694 C CA . ARG A 1 88 ? 0.892 5.209 11.855 1.00 90.31 88 ARG A CA 1
ATOM 695 C C . ARG A 1 88 ? 0.271 6.357 12.652 1.00 90.31 88 ARG A C 1
ATOM 697 O O . ARG A 1 88 ? 0.610 6.533 13.819 1.00 90.31 88 ARG A O 1
ATOM 704 N N . ARG A 1 89 ? -0.593 7.171 12.040 1.00 86.06 89 ARG A N 1
ATOM 705 C CA . ARG A 1 89 ? -1.099 8.407 12.654 1.00 86.06 89 ARG A CA 1
ATOM 706 C C . ARG A 1 89 ? -2.036 8.162 13.836 1.00 86.06 89 ARG A C 1
ATOM 708 O O . ARG A 1 89 ? -2.124 9.015 14.715 1.00 86.06 89 ARG A O 1
ATOM 715 N N . ASP A 1 90 ? -2.761 7.047 13.841 1.00 80.00 90 ASP A N 1
ATOM 716 C CA . ASP A 1 90 ? -3.793 6.777 14.841 1.00 80.00 90 ASP A CA 1
ATOM 717 C C . ASP A 1 90 ? -3.245 5.836 15.937 1.00 80.00 90 ASP A C 1
ATOM 719 O O . ASP A 1 90 ? -3.050 4.651 15.671 1.00 80.00 90 ASP A O 1
ATOM 723 N N . PRO A 1 91 ? -3.018 6.324 17.173 1.00 63.66 91 PRO A N 1
ATOM 724 C CA . PRO A 1 91 ? -2.328 5.564 18.224 1.00 63.66 91 PRO A CA 1
ATOM 725 C C . PRO A 1 91 ? -3.120 4.357 18.747 1.00 63.66 91 PRO A C 1
ATOM 727 O O . PRO A 1 91 ? -2.527 3.432 19.292 1.00 63.66 91 PRO A O 1
ATOM 730 N N . ASP A 1 92 ? -4.444 4.349 18.574 1.00 68.12 92 ASP A N 1
ATOM 731 C CA . ASP A 1 92 ? -5.298 3.231 19.002 1.00 68.12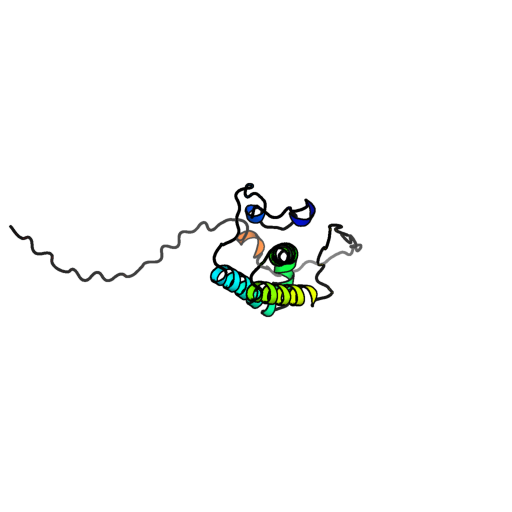 92 ASP A CA 1
ATOM 732 C C . ASP A 1 92 ? -5.370 2.111 17.952 1.00 68.12 92 ASP A C 1
ATOM 734 O O . ASP A 1 92 ? -5.932 1.046 18.209 1.00 68.12 92 ASP A O 1
ATOM 738 N N . ILE A 1 93 ? -4.851 2.351 16.743 1.00 71.50 93 ILE A N 1
ATOM 739 C CA . ILE A 1 93 ? -4.786 1.336 15.699 1.00 71.50 93 ILE A CA 1
ATOM 740 C C . ILE A 1 93 ? -3.538 0.495 15.976 1.00 71.50 93 ILE A C 1
ATOM 742 O O . ILE A 1 93 ? -2.410 0.942 15.777 1.00 71.50 93 ILE A O 1
ATOM 746 N N . ASN A 1 94 ? -3.743 -0.730 16.464 1.00 64.62 94 ASN A N 1
ATOM 747 C CA . ASN A 1 94 ? -2.658 -1.660 16.763 1.00 64.62 94 ASN A CA 1
ATOM 748 C C . ASN A 1 94 ? -2.015 -2.154 15.457 1.00 64.62 94 ASN A C 1
ATOM 750 O O . ASN A 1 94 ? -2.460 -3.131 14.853 1.00 64.62 94 ASN A O 1
ATOM 754 N N . ILE A 1 95 ? -0.982 -1.447 15.004 1.00 67.56 95 ILE A N 1
ATOM 755 C CA . ILE A 1 95 ? -0.110 -1.914 13.931 1.00 67.56 95 ILE A CA 1
ATOM 756 C C . ILE A 1 95 ? 0.782 -2.987 14.546 1.00 67.56 95 ILE A C 1
ATOM 758 O O . ILE A 1 95 ? 1.764 -2.677 15.221 1.00 67.56 95 ILE A O 1
ATOM 762 N N . GLN A 1 96 ? 0.422 -4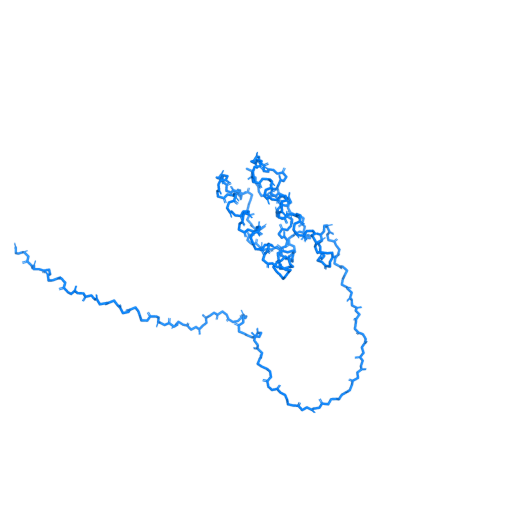.253 14.342 1.00 59.88 96 GLN A N 1
ATOM 763 C CA . GLN A 1 96 ? 1.233 -5.373 14.806 1.00 59.88 96 GLN A CA 1
ATOM 764 C C . GLN A 1 96 ? 2.507 -5.466 13.959 1.00 59.88 96 GLN A C 1
ATOM 766 O O . GLN A 1 96 ? 2.566 -6.167 12.952 1.00 59.88 96 GLN A O 1
ATOM 771 N N . GLU A 1 97 ? 3.550 -4.749 14.367 1.00 55.31 97 GLU A N 1
ATOM 772 C CA . GLU A 1 97 ? 4.907 -4.995 13.891 1.00 55.31 97 GLU A CA 1
ATOM 773 C C . GLU A 1 97 ? 5.457 -6.239 14.598 1.00 55.31 97 GLU A C 1
ATOM 775 O O . GLU A 1 97 ? 6.112 -6.146 15.631 1.00 55.31 97 GLU A O 1
ATOM 780 N N . GLY A 1 98 ? 5.158 -7.419 14.057 1.00 46.59 98 GLY A N 1
ATOM 781 C CA . GLY A 1 98 ? 5.601 -8.684 14.638 1.00 46.59 98 GLY A CA 1
ATOM 782 C C . GLY A 1 98 ? 4.648 -9.174 15.727 1.00 46.59 98 GLY A C 1
ATOM 783 O O . GLY A 1 98 ? 4.466 -8.560 16.776 1.00 46.59 98 GLY A O 1
ATOM 784 N N . GLY A 1 99 ? 4.002 -10.300 15.435 1.00 46.19 99 GLY A N 1
ATOM 785 C CA . GLY A 1 99 ? 2.915 -10.863 16.225 1.00 46.19 99 GLY A CA 1
ATOM 786 C C . GLY A 1 99 ? 3.201 -10.976 17.721 1.00 46.19 99 GLY A C 1
ATOM 787 O O . GLY A 1 99 ? 4.097 -11.697 18.136 1.00 46.19 99 GLY A O 1
ATOM 788 N N . THR A 1 100 ? 2.342 -10.342 18.511 1.00 36.22 100 THR A N 1
ATOM 789 C CA . THR A 1 100 ? 1.741 -10.929 19.712 1.00 36.22 100 THR A CA 1
ATOM 790 C C . THR A 1 100 ? 0.357 -10.304 19.867 1.00 36.22 100 THR A C 1
ATOM 792 O O . THR A 1 100 ? 0.198 -9.130 20.190 1.00 36.22 100 THR A O 1
ATOM 795 N N . SER A 1 101 ? -0.673 -11.086 19.571 1.00 39.16 101 SER A N 1
ATOM 796 C CA . SER A 1 101 ? -2.049 -10.761 19.913 1.00 39.16 101 SER A CA 1
ATOM 797 C C . SER A 1 101 ? -2.210 -10.872 21.428 1.00 39.16 101 SER A C 1
ATOM 799 O O . SER A 1 101 ? -2.394 -11.966 21.958 1.00 39.16 101 SER A O 1
ATOM 801 N N . SER A 1 102 ? -2.128 -9.745 22.131 1.00 36.94 102 SER A N 1
ATOM 802 C CA . SER A 1 102 ? -2.673 -9.631 23.483 1.00 36.94 102 SER A CA 1
ATOM 803 C C . SER A 1 102 ? -4.183 -9.455 23.363 1.00 36.94 102 SER A C 1
ATOM 805 O O . SER A 1 102 ? -4.684 -8.337 23.250 1.00 36.94 102 SER A O 1
ATOM 807 N N . THR A 1 103 ? -4.907 -10.571 23.335 1.00 36.84 103 THR A N 1
ATOM 808 C CA . THR A 1 103 ? -6.343 -10.588 23.616 1.00 36.84 103 THR A CA 1
ATOM 809 C C . THR A 1 103 ? -6.516 -10.162 25.072 1.00 36.84 103 THR A C 1
ATOM 811 O O . THR A 1 103 ? -6.186 -10.918 25.982 1.00 36.84 103 THR A O 1
ATOM 814 N N . ASN A 1 104 ? -6.980 -8.935 25.309 1.00 37.81 104 ASN A N 1
ATOM 815 C CA . ASN A 1 104 ? -7.490 -8.552 26.622 1.00 37.81 104 ASN A CA 1
ATOM 816 C C . ASN A 1 104 ? -8.883 -9.170 26.770 1.00 37.81 104 ASN A C 1
ATOM 818 O O . ASN A 1 104 ? -9.874 -8.583 26.347 1.00 37.81 104 ASN A O 1
ATOM 822 N N . GLU A 1 105 ? -8.944 -10.363 27.354 1.00 41.69 105 GLU A N 1
ATOM 823 C CA . GLU A 1 105 ? -10.163 -10.885 27.964 1.00 41.69 105 GLU A CA 1
ATOM 824 C C . GLU A 1 105 ? -10.379 -10.135 29.282 1.00 41.69 105 GLU A C 1
ATOM 826 O O . GLU A 1 105 ? -9.742 -10.423 30.291 1.00 41.69 105 GLU A O 1
ATOM 831 N N . ASN A 1 106 ? -11.249 -9.132 29.260 1.00 42.94 106 ASN A N 1
ATOM 832 C CA . ASN A 1 106 ? -11.859 -8.577 30.459 1.00 42.94 106 ASN A CA 1
ATOM 833 C C . ASN A 1 106 ? -13.325 -8.319 30.136 1.00 42.94 106 ASN A C 1
ATOM 835 O O . ASN A 1 106 ? -13.645 -7.262 29.610 1.00 42.94 106 ASN A O 1
ATOM 839 N N . ASP A 1 107 ? -14.191 -9.265 30.487 1.00 36.84 107 ASP A N 1
ATOM 840 C CA . ASP A 1 107 ? -15.587 -8.966 30.786 1.00 36.84 107 ASP A CA 1
ATOM 841 C C . ASP A 1 107 ? -16.030 -9.823 31.972 1.00 36.84 107 ASP A C 1
ATOM 843 O O . ASP A 1 107 ? -16.312 -11.015 31.873 1.00 36.84 107 ASP A O 1
ATOM 847 N N . THR A 1 108 ? -16.035 -9.188 33.142 1.00 45.31 108 THR A N 1
ATOM 848 C CA . THR A 1 108 ? -16.847 -9.598 34.286 1.00 45.31 108 THR A CA 1
ATOM 849 C C . THR A 1 108 ? -17.979 -8.587 34.381 1.00 45.31 108 THR A C 1
ATOM 851 O O . THR A 1 108 ? -17.705 -7.437 34.715 1.00 45.31 108 THR A O 1
ATOM 854 N N . ASN A 1 109 ? -19.225 -8.991 34.123 1.00 37.81 109 ASN A N 1
ATOM 855 C CA . ASN A 1 109 ? -20.339 -8.643 35.008 1.00 37.81 109 ASN A CA 1
ATOM 856 C C . ASN A 1 109 ? -21.611 -9.431 34.667 1.00 37.81 109 ASN A C 1
ATOM 858 O O . ASN A 1 109 ? -22.175 -9.289 33.585 1.00 37.81 109 ASN A O 1
ATOM 862 N N . GLU A 1 110 ? -22.084 -10.206 35.637 1.00 44.19 110 GLU A N 1
ATOM 863 C CA . GLU A 1 110 ? -23.487 -10.594 35.746 1.00 44.19 110 GLU A CA 1
ATOM 864 C C . GLU A 1 110 ? -24.306 -9.352 36.136 1.00 44.19 110 GLU A C 1
ATOM 866 O O . GLU A 1 110 ? -23.919 -8.640 37.062 1.00 44.19 110 GLU A O 1
ATOM 871 N N . ASN A 1 111 ? -25.429 -9.096 35.455 1.00 39.97 111 ASN A N 1
ATOM 872 C CA . ASN A 1 111 ? -26.660 -8.584 36.074 1.00 39.97 111 ASN A CA 1
ATOM 873 C C . ASN A 1 111 ? -27.851 -8.633 35.098 1.00 39.97 111 ASN A C 1
ATOM 875 O O . ASN A 1 111 ? -27.954 -7.853 34.158 1.00 39.97 111 ASN A O 1
ATOM 879 N N . ASP A 1 112 ? -28.701 -9.616 35.377 1.00 41.34 112 ASP A N 1
ATOM 880 C CA . ASP A 1 112 ? -30.168 -9.676 35.387 1.00 41.34 112 ASP A CA 1
ATOM 881 C C . ASP A 1 112 ? -31.053 -8.586 34.729 1.00 41.34 112 ASP A C 1
ATOM 883 O O . ASP A 1 112 ? -30.990 -7.402 35.060 1.00 41.34 112 ASP A O 1
ATOM 887 N N . THR A 1 113 ? -32.033 -9.100 33.968 1.00 45.19 113 THR A N 1
ATOM 888 C CA . THR A 1 113 ? -33.399 -8.605 33.653 1.00 45.19 113 THR A CA 1
ATOM 889 C C . THR A 1 113 ? -33.611 -7.214 33.037 1.00 45.19 113 THR A C 1
ATOM 891 O O . THR A 1 113 ? -33.429 -6.193 33.693 1.00 45.19 113 THR A O 1
ATOM 894 N N . ASN A 1 114 ? -34.200 -7.173 31.833 1.00 43.28 114 ASN A N 1
ATOM 895 C CA . ASN A 1 114 ? -35.643 -6.931 31.633 1.00 43.28 114 ASN A CA 1
ATOM 896 C C . ASN A 1 114 ? -36.046 -7.165 30.163 1.00 43.28 114 ASN A C 1
ATOM 898 O O . ASN A 1 114 ? -35.308 -6.811 29.247 1.00 43.28 114 ASN A O 1
ATOM 902 N N . GLU A 1 115 ? -37.214 -7.784 29.985 1.00 50.38 115 GLU A N 1
ATOM 903 C CA . GLU A 1 115 ? -37.974 -7.871 28.734 1.00 50.38 115 GLU A CA 1
ATOM 904 C C . GLU A 1 115 ? -38.479 -6.471 28.334 1.00 50.38 115 GLU A C 1
ATOM 906 O O . GLU A 1 115 ? -38.863 -5.702 29.215 1.00 50.38 115 GLU A O 1
ATOM 911 N N . ASP A 1 116 ? -38.408 -6.139 27.039 1.00 47.62 116 ASP A N 1
ATOM 912 C CA . ASP A 1 116 ? -39.492 -5.553 26.223 1.00 47.62 116 ASP A CA 1
ATOM 913 C C . ASP A 1 116 ? -38.925 -4.944 24.915 1.00 47.62 116 ASP A C 1
ATOM 915 O O . ASP A 1 116 ? -38.180 -3.966 24.930 1.00 47.62 116 ASP A O 1
ATOM 919 N N . ASP A 1 117 ? -39.292 -5.588 23.802 1.00 53.09 117 ASP A N 1
ATOM 920 C CA . ASP A 1 117 ? -39.551 -5.087 22.441 1.00 53.09 117 ASP A CA 1
ATOM 921 C C . ASP A 1 117 ? -38.712 -3.933 21.844 1.00 53.09 117 ASP A C 1
ATOM 923 O O . ASP A 1 117 ? -39.045 -2.771 22.051 1.00 53.09 117 ASP A O 1
ATOM 927 N N . GLU A 1 118 ? -37.783 -4.256 20.927 1.00 53.59 118 GLU A N 1
ATOM 928 C CA . GLU A 1 118 ? -37.694 -3.644 19.581 1.00 53.59 118 GLU A CA 1
ATOM 929 C C . GLU A 1 118 ? -37.109 -4.674 18.583 1.00 53.59 118 GLU A C 1
ATOM 931 O O . GLU A 1 118 ? -36.046 -5.252 18.809 1.00 53.59 118 GLU A O 1
ATOM 936 N N . ASP A 1 119 ? -37.833 -4.940 17.487 1.00 54.22 119 ASP A N 1
ATOM 937 C CA . ASP A 1 119 ? -37.392 -5.783 16.365 1.00 54.22 119 ASP A CA 1
ATOM 938 C C . ASP A 1 119 ? -36.259 -5.084 15.583 1.00 54.22 119 ASP A C 1
ATOM 940 O O . ASP A 1 119 ? -36.492 -4.437 14.557 1.00 54.22 119 ASP A O 1
ATOM 944 N N . ASP A 1 120 ? -35.019 -5.222 16.053 1.00 54.62 120 ASP A N 1
ATOM 945 C CA . ASP A 1 120 ? -33.830 -4.808 15.311 1.00 54.62 120 ASP A CA 1
ATOM 946 C C . ASP A 1 120 ? -33.477 -5.840 14.226 1.00 54.62 120 ASP A C 1
ATOM 948 O O . ASP A 1 120 ? -33.223 -7.019 14.469 1.00 54.62 120 ASP A O 1
ATOM 952 N N . ILE A 1 121 ? -33.478 -5.374 12.979 1.00 53.78 121 ILE A N 1
ATOM 953 C CA . ILE A 1 121 ? -33.184 -6.157 11.778 1.00 53.78 121 ILE A CA 1
ATOM 954 C C . ILE A 1 121 ? -31.699 -6.555 11.768 1.00 53.78 121 ILE A C 1
ATOM 956 O O . ILE A 1 121 ? -30.820 -5.715 11.561 1.00 53.78 121 ILE A O 1
ATOM 960 N N . ASP A 1 122 ? -31.421 -7.854 11.891 1.00 49.19 122 ASP A N 1
ATOM 961 C CA . ASP A 1 122 ? -30.093 -8.449 11.711 1.00 49.19 122 ASP A CA 1
ATOM 962 C C . ASP A 1 122 ? -29.578 -8.268 10.265 1.00 49.19 122 ASP A C 1
ATOM 964 O O . ASP A 1 122 ? -29.785 -9.099 9.379 1.00 49.19 122 ASP A O 1
ATOM 968 N N . ILE A 1 123 ? -28.825 -7.192 10.011 1.00 56.75 123 ILE A N 1
ATOM 969 C CA . ILE A 1 123 ? -28.098 -6.966 8.740 1.00 56.75 123 ILE A CA 1
ATOM 970 C C . ILE A 1 123 ? -26.988 -8.025 8.520 1.00 56.75 123 ILE A C 1
ATOM 972 O O . ILE A 1 123 ? -26.453 -8.177 7.419 1.00 56.75 123 ILE A O 1
ATOM 976 N N . ILE A 1 124 ? -26.662 -8.816 9.544 1.00 53.31 124 ILE A N 1
ATOM 977 C CA . ILE A 1 124 ? -25.480 -9.683 9.574 1.00 53.31 124 ILE A CA 1
ATOM 978 C C . ILE A 1 124 ? -25.673 -10.983 8.759 1.00 53.31 124 ILE A C 1
ATOM 980 O O . ILE A 1 124 ? -24.699 -11.487 8.201 1.00 53.31 124 ILE A O 1
ATOM 984 N N . ASP A 1 125 ? -26.903 -11.486 8.560 1.00 44.41 125 ASP A N 1
ATOM 985 C CA . ASP A 1 125 ? -27.120 -12.754 7.821 1.00 44.41 125 ASP A CA 1
ATOM 986 C C . ASP A 1 125 ? -27.132 -12.598 6.281 1.00 44.41 125 ASP A C 1
ATOM 988 O O . ASP A 1 125 ? -27.083 -13.586 5.545 1.00 44.41 125 ASP A O 1
ATOM 992 N N . THR A 1 126 ? -27.138 -11.363 5.753 1.00 43.12 126 THR A N 1
ATOM 993 C CA . THR A 1 126 ? -27.173 -11.120 4.291 1.00 43.12 126 THR A CA 1
ATOM 994 C C . THR A 1 126 ? -25.785 -11.158 3.637 1.00 43.12 126 THR A C 1
ATOM 996 O O . THR A 1 126 ? -25.677 -11.403 2.440 1.00 43.12 126 THR A O 1
ATOM 999 N N . ILE A 1 127 ? -24.700 -10.970 4.396 1.00 48.19 127 ILE A N 1
ATOM 1000 C CA . ILE A 1 127 ? -23.339 -10.920 3.826 1.00 48.19 127 ILE A CA 1
ATOM 1001 C C . ILE A 1 127 ? -22.746 -12.331 3.634 1.00 48.19 127 ILE A C 1
ATOM 1003 O O . ILE A 1 127 ? -21.911 -12.536 2.755 1.00 48.19 127 ILE A O 1
ATOM 1007 N N . VAL A 1 128 ? -23.204 -13.330 4.399 1.00 52.59 128 VAL A N 1
ATOM 1008 C CA . VAL A 1 128 ? -22.632 -14.695 4.385 1.00 52.59 128 VAL A CA 1
ATOM 1009 C C . VAL A 1 128 ? -23.293 -15.618 3.348 1.00 52.59 128 VAL A C 1
ATOM 1011 O O . VAL A 1 128 ? -22.701 -16.615 2.933 1.00 52.59 128 VAL A O 1
ATOM 1014 N N . LYS A 1 129 ? -24.485 -15.281 2.846 1.00 45.94 129 LYS A N 1
ATOM 1015 C CA . LYS A 1 129 ? -25.129 -16.005 1.740 1.00 45.94 129 LYS A CA 1
ATOM 1016 C C . LYS A 1 129 ? -24.962 -15.181 0.468 1.00 45.94 129 LYS A C 1
ATOM 1018 O O . LYS A 1 129 ? -25.619 -14.162 0.299 1.00 45.94 129 LYS A O 1
ATOM 1023 N N . GLY A 1 130 ? -24.058 -15.620 -0.410 1.00 41.44 130 GLY A N 1
ATOM 1024 C CA . GLY A 1 130 ? -23.793 -14.974 -1.698 1.00 41.44 130 GLY A CA 1
ATOM 1025 C C . GLY A 1 130 ? -25.070 -14.657 -2.499 1.00 41.44 130 GLY A C 1
ATOM 1026 O O . GLY A 1 130 ? -26.120 -15.261 -2.260 1.00 41.44 130 GLY A O 1
ATOM 1027 N N . PRO A 1 131 ? -25.005 -13.716 -3.458 1.00 42.53 131 PRO A N 1
ATOM 1028 C CA . PRO A 1 131 ? -26.184 -13.183 -4.130 1.00 42.53 131 PRO A CA 1
ATOM 1029 C C . PRO A 1 131 ? -26.940 -14.290 -4.873 1.00 42.53 131 PRO A C 1
ATOM 1031 O O . PRO A 1 131 ? -26.560 -14.718 -5.960 1.00 42.53 131 PRO A O 1
ATOM 1034 N N . THR A 1 132 ? -28.051 -14.736 -4.294 1.00 52.97 132 THR A N 1
ATOM 1035 C CA . THR A 1 132 ? -29.038 -15.596 -4.951 1.00 52.97 132 THR A CA 1
ATOM 1036 C C . THR A 1 132 ? -30.250 -14.757 -5.317 1.00 52.97 132 THR A C 1
ATOM 1038 O O . THR A 1 132 ? -31.328 -14.908 -4.761 1.00 52.97 132 THR A O 1
ATOM 1041 N N . SER A 1 133 ? -30.083 -13.841 -6.269 1.00 46.00 133 SER A N 1
ATOM 1042 C CA . SER A 1 133 ? -31.204 -13.416 -7.108 1.00 46.00 133 SER A CA 1
ATOM 1043 C C . SER A 1 133 ? -30.686 -12.717 -8.357 1.00 46.00 133 SER A C 1
ATOM 1045 O O . SER A 1 133 ? -30.151 -11.610 -8.305 1.00 46.00 133 SER A O 1
ATOM 1047 N N . SER A 1 134 ? -30.830 -13.386 -9.499 1.00 47.28 134 SER A N 1
ATOM 1048 C CA . SER A 1 134 ? -30.656 -12.783 -10.814 1.00 47.28 134 SER A CA 1
ATOM 1049 C C . SER A 1 134 ? -31.788 -11.786 -11.054 1.00 47.28 134 SER A C 1
ATOM 1051 O O . SER A 1 134 ? -32.818 -12.124 -11.636 1.00 47.28 134 SER A O 1
ATOM 1053 N N . THR A 1 135 ? -31.608 -10.542 -10.620 1.00 39.97 135 THR A N 1
ATOM 1054 C CA . THR A 1 135 ? -32.442 -9.440 -11.096 1.00 39.97 135 THR A CA 1
ATOM 1055 C C . THR A 1 135 ? -32.103 -9.220 -12.565 1.00 39.97 135 THR A C 1
ATOM 1057 O O . THR A 1 135 ? -31.054 -8.670 -12.897 1.00 39.97 135 THR A O 1
ATOM 1060 N N . GLN A 1 136 ? -32.968 -9.693 -13.464 1.00 42.56 136 GLN A N 1
ATOM 1061 C CA . GLN A 1 136 ? -32.855 -9.364 -14.878 1.00 42.56 136 GLN A CA 1
ATOM 1062 C C . GLN A 1 136 ? -33.076 -7.862 -15.052 1.00 42.56 136 GLN A C 1
ATOM 1064 O O . GLN A 1 136 ? -34.195 -7.361 -14.939 1.00 42.56 136 GLN A O 1
ATOM 1069 N N . ILE A 1 137 ? -31.995 -7.141 -15.331 1.00 40.94 137 ILE A N 1
ATOM 1070 C CA . ILE A 1 137 ? -32.063 -5.776 -15.835 1.00 40.94 137 ILE A CA 1
ATOM 1071 C C . ILE A 1 137 ? -32.616 -5.882 -17.259 1.00 40.94 137 ILE A C 1
ATOM 1073 O O . ILE A 1 137 ? -31.931 -6.363 -18.160 1.00 40.94 137 ILE A O 1
ATOM 1077 N N . LYS A 1 138 ? -33.873 -5.472 -17.468 1.00 43.91 138 LYS A N 1
ATOM 1078 C CA . LYS A 1 138 ? -34.405 -5.256 -18.818 1.00 43.91 138 LYS A CA 1
ATOM 1079 C C . LYS A 1 138 ? -33.652 -4.079 -19.431 1.00 43.91 138 LYS A C 1
ATOM 1081 O O . LYS A 1 138 ? -33.935 -2.928 -19.111 1.00 43.91 138 LYS A O 1
ATOM 1086 N N . LEU A 1 139 ? -32.690 -4.373 -20.298 1.00 43.44 139 LEU A N 1
ATOM 1087 C CA . LEU A 1 139 ? -32.162 -3.392 -21.233 1.00 43.44 139 LEU A CA 1
ATOM 1088 C C . LEU A 1 139 ? -33.252 -3.155 -22.284 1.00 43.44 139 LEU A C 1
ATOM 1090 O O . LEU A 1 139 ? -33.531 -4.033 -23.097 1.00 43.44 139 LEU A O 1
ATOM 1094 N N . ASN A 1 140 ? -33.908 -1.997 -22.222 1.00 40.25 140 ASN A N 1
ATOM 1095 C CA . ASN A 1 140 ? -34.749 -1.510 -23.311 1.00 40.25 140 ASN A CA 1
ATOM 1096 C C . ASN A 1 140 ? -33.800 -1.074 -24.434 1.00 40.25 140 ASN A C 1
ATOM 1098 O O . ASN A 1 140 ? -33.307 0.052 -24.437 1.00 40.25 140 ASN A O 1
ATOM 1102 N N . ILE A 1 141 ? -33.455 -2.013 -25.310 1.00 52.25 141 ILE A N 1
ATOM 1103 C CA . ILE A 1 141 ? -32.740 -1.726 -26.549 1.00 52.25 141 ILE A CA 1
ATOM 1104 C C . ILE A 1 141 ? -33.816 -1.673 -27.626 1.00 52.25 141 ILE A C 1
ATOM 1106 O O . ILE A 1 141 ? -34.325 -2.715 -28.040 1.00 52.25 141 ILE A O 1
ATOM 1110 N N . ASP A 1 142 ? -34.197 -0.461 -28.018 1.00 43.47 142 ASP A N 1
ATOM 1111 C CA . ASP A 1 142 ? -35.012 -0.239 -29.206 1.00 43.47 142 ASP A CA 1
ATOM 1112 C C . ASP A 1 142 ? -34.124 -0.548 -30.419 1.00 43.47 142 ASP A C 1
ATOM 1114 O O . ASP A 1 142 ? -33.259 0.242 -30.797 1.00 43.47 142 ASP A O 1
ATOM 1118 N N . TYR A 1 143 ? -34.270 -1.755 -30.965 1.00 50.97 143 TYR A N 1
ATOM 1119 C CA . TYR A 1 143 ? -33.701 -2.107 -32.260 1.00 50.97 143 TYR A CA 1
ATOM 1120 C C . TYR A 1 143 ? -34.586 -1.474 -33.333 1.00 50.97 143 TYR A C 1
ATOM 1122 O O . TYR A 1 143 ? -35.720 -1.903 -33.535 1.00 50.97 143 TYR A O 1
ATOM 1130 N N . GLU A 1 144 ? -34.083 -0.430 -33.990 1.00 55.53 144 GLU A N 1
ATOM 1131 C CA . GLU A 1 144 ? -34.617 -0.019 -35.284 1.00 55.53 144 GLU A CA 1
ATOM 1132 C C . GLU A 1 144 ? -34.252 -1.114 -36.298 1.00 55.53 144 GLU A C 1
ATOM 1134 O O . GLU A 1 144 ? -33.075 -1.425 -36.494 1.00 55.53 144 GLU A O 1
ATOM 1139 N N . ASP A 1 145 ? -35.273 -1.752 -36.873 1.00 52.88 145 ASP A N 1
ATOM 1140 C CA . ASP A 1 145 ? -35.134 -2.738 -37.942 1.00 52.88 145 ASP A CA 1
ATOM 1141 C C . ASP A 1 145 ? -34.574 -2.035 -39.193 1.00 52.88 145 ASP A C 1
ATOM 1143 O O . ASP A 1 145 ? -35.314 -1.419 -39.960 1.00 52.88 145 ASP A O 1
ATOM 1147 N N . GLU A 1 146 ? -33.256 -2.091 -39.404 1.00 60.31 146 GLU A N 1
ATOM 1148 C CA . GLU A 1 146 ? -32.681 -1.794 -40.717 1.00 60.31 146 GLU A CA 1
ATOM 1149 C C . GLU A 1 146 ? -32.934 -2.994 -41.642 1.00 60.31 146 GLU A C 1
ATOM 1151 O O . GLU A 1 146 ? -32.322 -4.058 -41.508 1.00 60.31 146 GLU A O 1
ATOM 1156 N N . ASP A 1 147 ? -33.876 -2.802 -42.569 1.00 52.66 147 ASP A N 1
ATOM 1157 C CA . ASP A 1 147 ? -34.246 -3.718 -43.646 1.00 52.66 147 ASP A CA 1
ATOM 1158 C C . ASP A 1 147 ? -33.012 -4.171 -44.446 1.00 52.66 147 ASP A C 1
ATOM 1160 O O . ASP A 1 147 ? -32.475 -3.458 -45.298 1.00 52.66 147 ASP A O 1
ATOM 1164 N N . PHE A 1 148 ? -32.560 -5.399 -44.187 1.00 54.62 148 PHE A N 1
ATOM 1165 C CA . PHE A 1 148 ? -31.560 -6.071 -45.009 1.00 54.62 148 PHE A CA 1
ATOM 1166 C C . PHE A 1 148 ? -32.263 -6.668 -46.235 1.00 54.62 148 PHE A C 1
ATOM 1168 O O . PHE A 1 148 ? -32.686 -7.828 -46.232 1.00 54.62 148 PHE A O 1
ATOM 1175 N N . ASP A 1 149 ? -32.421 -5.853 -47.279 1.00 57.16 149 ASP A N 1
ATOM 1176 C CA . ASP A 1 149 ? -32.900 -6.313 -48.580 1.00 57.16 149 ASP A CA 1
ATOM 1177 C C . ASP A 1 149 ? -31.998 -7.442 -49.106 1.00 57.16 149 ASP A C 1
ATOM 1179 O O . ASP A 1 149 ? -30.775 -7.314 -49.233 1.00 57.16 149 ASP A O 1
ATOM 1183 N N . GLN A 1 150 ? -32.635 -8.577 -49.398 1.00 55.88 150 GLN A N 1
ATOM 1184 C CA . GLN A 1 150 ? -32.033 -9.728 -50.057 1.00 55.88 150 GLN A CA 1
ATOM 1185 C C . GLN A 1 150 ? -31.535 -9.314 -51.443 1.00 55.88 150 GLN A C 1
ATOM 1187 O O . GLN A 1 150 ? -32.294 -8.778 -52.249 1.00 55.88 150 GLN A O 1
ATOM 1192 N N . VAL A 1 151 ? -30.265 -9.594 -51.727 1.00 55.81 151 VAL A N 1
ATOM 1193 C CA . VAL A 1 151 ? -29.719 -9.502 -53.082 1.00 55.81 151 VAL A CA 1
ATOM 1194 C C . VAL A 1 151 ? -29.654 -10.920 -53.642 1.00 55.81 151 VAL A C 1
ATOM 1196 O O . VAL A 1 151 ? -28.940 -11.760 -53.088 1.00 55.81 151 VAL A O 1
ATOM 1199 N N . ASP A 1 152 ? -30.452 -11.160 -54.685 1.00 54.81 152 ASP A N 1
ATOM 1200 C CA . ASP A 1 152 ? -30.473 -12.373 -55.519 1.00 54.81 152 ASP A CA 1
ATOM 1201 C C . ASP A 1 152 ? -29.125 -12.658 -56.212 1.00 54.81 152 ASP A C 1
ATOM 1203 O O . ASP A 1 152 ? -28.438 -11.691 -56.629 1.00 54.81 152 ASP A O 1
#

Sequence (152 aa):
MGPESLELNEKVNMDPDLWLQGPDQIRDLDSITRLYCVESILTLLATGRNSRQFMTVHQTYIVLKKCDAIEENEVVSDRIGECITLLRRDPDINIQEGGTSSTNENDTNENDTNEDDEDDIDIIDTIVKGPTSSTQIKLNIDYEDEDFDQVD

Radius of gyration: 24.77 Å; chains: 1; bounding box: 53×29×92 Å

InterPro domains:
  IPR007206 Protein HGH1 C-terminal [PF04064] (42-90)